Protein AF-A0A379FFQ6-F1 (afdb_monomer_lite)

Organism: Proteus mirabilis (NCBI:txid584)

Foldseek 3Di:
DDKDFLVVLQCVVPVPDGDDSVVSVVQLVVQQKVVHWDADPNTTIDDSPIDGHD

Radius of gyration: 9.89 Å; chains: 1; bounding box: 21×26×21 Å

pLDDT: mean 94.24, std 4.96, range [68.19, 97.44]

Secondary structure (DSSP, 8-state):
--EEEHHHHHHHHHTTSPPPHHHHHHHHHTT-EESPPEEETTEEEEETT-EE--

Structure (mmCIF, N/CA/C/O backbone):
data_AF-A0A379FFQ6-F1
#
_entry.id   AF-A0A379FFQ6-F1
#
loop_
_atom_site.group_PDB
_atom_site.id
_atom_site.type_symbol
_atom_site.label_atom_id
_atom_site.label_alt_id
_atom_site.label_comp_id
_atom_site.label_asym_id
_atom_site.label_entity_id
_atom_site.label_seq_id
_atom_site.pdbx_PDB_ins_code
_atom_site.Cartn_x
_atom_site.Cartn_y
_atom_site.Cartn_z
_atom_site.occupancy
_atom_site.B_iso_or_equiv
_atom_site.auth_seq_id
_atom_site.auth_comp_id
_atom_site.auth_asym_id
_atom_site.auth_atom_id
_atom_site.pdbx_PDB_model_num
ATOM 1 N N . MET A 1 1 ? -10.986 4.314 -9.092 1.00 76.31 1 MET A N 1
ATOM 2 C CA . MET A 1 1 ? -9.512 4.339 -9.038 1.00 76.31 1 MET A CA 1
ATOM 3 C C . MET A 1 1 ? -9.063 5.473 -8.148 1.00 76.31 1 MET A C 1
ATOM 5 O O . MET A 1 1 ? -8.724 6.555 -8.619 1.00 76.31 1 MET A O 1
ATOM 9 N N . GLN A 1 2 ? -9.115 5.205 -6.849 1.00 90.88 2 GLN A N 1
ATOM 10 C CA . GLN A 1 2 ? -8.619 6.091 -5.806 1.00 90.88 2 GLN A CA 1
ATOM 11 C C . GLN A 1 2 ? -7.155 5.767 -5.473 1.00 90.88 2 GLN A C 1
ATOM 13 O O . GLN A 1 2 ? -6.712 4.621 -5.578 1.00 90.88 2 GLN A O 1
ATOM 18 N N . MET A 1 3 ? -6.401 6.799 -5.090 1.00 95.12 3 MET A N 1
ATOM 19 C CA . MET A 1 3 ? -5.075 6.656 -4.492 1.00 95.12 3 MET A CA 1
ATOM 20 C C . MET A 1 3 ? -5.228 6.638 -2.974 1.00 95.12 3 MET A C 1
ATOM 22 O O . MET A 1 3 ? -5.732 7.597 -2.393 1.00 95.12 3 MET A O 1
ATOM 26 N N . LEU A 1 4 ? -4.774 5.561 -2.350 1.00 96.62 4 LEU A N 1
ATOM 27 C CA . LEU A 1 4 ? -4.793 5.350 -0.911 1.00 96.62 4 LEU A CA 1
ATOM 28 C C . LEU A 1 4 ? -3.394 5.542 -0.343 1.00 96.62 4 LEU A C 1
ATOM 30 O O . LEU A 1 4 ? -2.392 5.247 -1.000 1.00 96.62 4 LEU A O 1
ATOM 34 N N . THR A 1 5 ? -3.302 5.998 0.899 1.00 97.31 5 THR A N 1
ATOM 35 C CA . THR A 1 5 ? -2.071 5.843 1.676 1.00 97.31 5 THR A CA 1
ATOM 36 C C . THR A 1 5 ? -1.773 4.358 1.899 1.00 97.31 5 THR A C 1
ATOM 38 O O . THR A 1 5 ? -2.651 3.499 1.811 1.00 97.31 5 THR A O 1
ATOM 41 N N . LEU A 1 6 ? -0.516 4.032 2.212 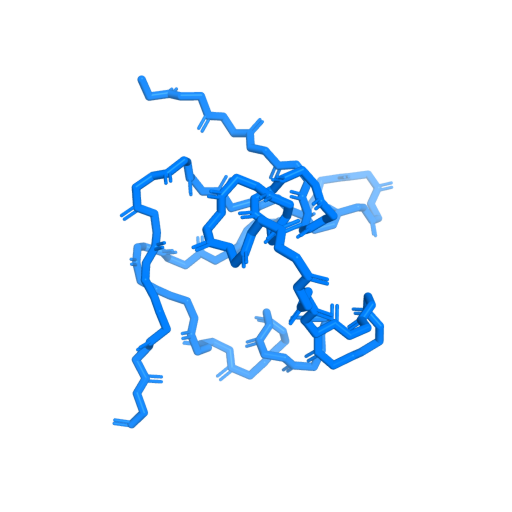1.00 97.00 6 LEU A N 1
ATOM 42 C CA . LEU A 1 6 ? -0.135 2.647 2.513 1.00 97.00 6 LEU A CA 1
ATOM 43 C C . LEU A 1 6 ? -0.940 2.053 3.682 1.00 97.00 6 LEU A C 1
ATOM 45 O O . LEU A 1 6 ? -1.218 0.858 3.673 1.00 97.00 6 LEU A O 1
ATOM 49 N N . GLU A 1 7 ? -1.306 2.866 4.677 1.00 96.06 7 GLU A N 1
ATOM 50 C CA . GLU A 1 7 ? -2.101 2.417 5.826 1.00 96.06 7 GLU A CA 1
ATOM 51 C C . GLU A 1 7 ? -3.537 2.087 5.429 1.00 96.06 7 GLU A C 1
ATOM 53 O O . GLU A 1 7 ? -4.011 1.005 5.764 1.00 96.06 7 GLU A O 1
ATOM 58 N N . GLU A 1 8 ? -4.195 2.971 4.675 1.00 96.31 8 GLU A N 1
ATOM 59 C CA . GLU A 1 8 ? -5.556 2.749 4.168 1.00 96.31 8 GLU A CA 1
ATOM 60 C C . GLU A 1 8 ? -5.614 1.500 3.284 1.00 96.31 8 GLU A C 1
ATOM 62 O O . GLU A 1 8 ? -6.390 0.586 3.558 1.00 96.31 8 GLU A O 1
ATOM 67 N N . TRP A 1 9 ? -4.715 1.396 2.299 1.00 96.56 9 TRP A N 1
ATOM 68 C CA . TRP A 1 9 ? -4.637 0.220 1.428 1.00 96.56 9 TRP A CA 1
ATOM 69 C C . TRP A 1 9 ? -4.432 -1.073 2.227 1.00 96.56 9 TRP A C 1
ATOM 71 O O . TRP A 1 9 ? -5.081 -2.086 1.970 1.00 96.56 9 TRP A O 1
ATOM 81 N N . ALA A 1 10 ? -3.558 -1.059 3.238 1.00 96.00 10 ALA A N 1
ATOM 82 C CA . ALA A 1 10 ? -3.307 -2.249 4.041 1.00 96.00 10 ALA A CA 1
ATOM 83 C C . ALA A 1 10 ? -4.495 -2.614 4.940 1.00 96.00 10 ALA A C 1
ATOM 85 O O . ALA A 1 10 ? -4.779 -3.803 5.111 1.00 96.00 10 ALA A O 1
ATOM 86 N N . GLN A 1 11 ? -5.193 -1.626 5.505 1.00 95.12 11 GLN A N 1
ATOM 87 C CA . GLN A 1 11 ? -6.408 -1.874 6.279 1.00 95.12 11 GLN A CA 1
ATOM 88 C C . GLN A 1 11 ? -7.494 -2.511 5.412 1.00 95.12 11 GLN A C 1
ATOM 90 O O . GLN A 1 11 ? -8.068 -3.523 5.815 1.00 95.12 11 GLN A O 1
ATOM 95 N N . GLU A 1 12 ? -7.719 -2.003 4.201 1.0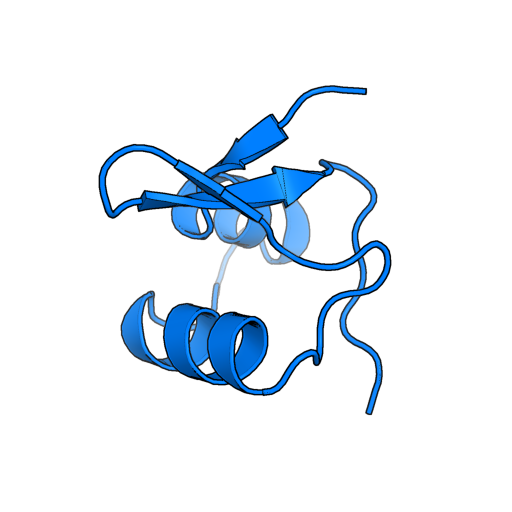0 93.50 12 GLU A N 1
ATOM 96 C CA . GLU A 1 12 ? -8.702 -2.579 3.279 1.00 93.50 12 GLU A CA 1
ATOM 97 C C . GLU A 1 12 ? -8.313 -3.996 2.826 1.00 93.50 12 GLU A C 1
ATOM 99 O O . GLU A 1 12 ? -9.141 -4.913 2.846 1.00 93.50 12 GLU A O 1
ATOM 104 N N . ARG A 1 13 ? -7.034 -4.207 2.484 1.00 92.81 13 ARG A N 1
ATOM 105 C CA . ARG A 1 13 ? -6.515 -5.480 1.954 1.00 92.81 13 ARG A CA 1
ATOM 106 C C . ARG A 1 13 ? -6.481 -6.601 2.995 1.00 92.81 13 ARG A C 1
ATOM 108 O O . ARG A 1 13 ? -6.829 -7.737 2.673 1.00 92.81 13 ARG A O 1
ATOM 115 N N . TYR A 1 14 ? -6.016 -6.313 4.214 1.00 92.38 14 TYR A N 1
ATOM 116 C CA . TYR A 1 14 ? -5.732 -7.330 5.239 1.00 92.38 14 TYR A CA 1
ATOM 117 C C . TYR A 1 14 ? -6.753 -7.368 6.378 1.00 92.38 14 TYR A C 1
ATOM 119 O O . TYR A 1 14 ? -6.797 -8.370 7.094 1.00 92.38 14 TYR A O 1
ATOM 127 N N . LYS A 1 15 ? -7.566 -6.316 6.547 1.00 87.06 15 LYS A N 1
ATOM 128 C CA . LYS A 1 15 ? -8.616 -6.146 7.568 1.00 87.06 15 LYS A CA 1
ATOM 129 C C . LYS A 1 15 ? -8.133 -6.276 9.017 1.00 87.06 15 LYS A C 1
ATOM 131 O O . LYS A 1 15 ? -8.068 -5.291 9.739 1.00 87.06 15 LYS A O 1
ATOM 136 N N . SER A 1 16 ? -7.794 -7.484 9.460 1.00 87.50 16 SER A N 1
ATOM 137 C CA . SER A 1 16 ? -7.473 -7.807 10.854 1.00 87.50 16 SER A CA 1
ATOM 138 C C . SER A 1 16 ? -5.986 -7.720 11.200 1.00 87.50 16 SER A C 1
ATOM 140 O O . SER A 1 16 ? -5.646 -7.526 12.366 1.00 87.50 16 SER A O 1
ATOM 142 N N . ARG A 1 17 ? -5.078 -7.879 10.225 1.00 90.12 17 ARG A N 1
ATOM 143 C CA . ARG A 1 17 ? -3.629 -7.908 10.500 1.00 90.12 17 ARG A CA 1
ATOM 144 C C . ARG A 1 17 ? -2.782 -7.304 9.372 1.00 90.12 17 ARG A C 1
ATOM 146 O O . ARG A 1 17 ? -2.012 -8.025 8.734 1.00 90.12 17 ARG A O 1
ATOM 153 N N . PRO A 1 18 ? -2.905 -5.991 9.117 1.00 94.00 18 PRO A N 1
ATOM 154 C CA . PRO A 1 18 ? -2.088 -5.322 8.116 1.00 94.00 18 PRO A CA 1
ATOM 155 C C . PRO A 1 18 ? -0.593 -5.342 8.487 1.00 94.00 18 PRO A C 1
ATOM 157 O O . PRO A 1 18 ? -0.238 -5.260 9.670 1.00 94.00 18 PRO A O 1
ATOM 160 N N . PRO A 1 19 ? 0.314 -5.420 7.496 1.00 94.12 19 PRO A N 1
ATOM 161 C CA . PRO A 1 19 ? 1.727 -5.141 7.709 1.00 94.12 19 PRO A CA 1
ATOM 162 C C . PRO A 1 19 ? 1.929 -3.743 8.304 1.00 94.12 19 PRO A C 1
ATOM 164 O O . PRO A 1 19 ? 1.176 -2.813 8.023 1.00 94.12 19 PRO A O 1
ATOM 167 N N . LYS A 1 20 ? 2.993 -3.566 9.095 1.00 95.50 20 LYS A N 1
ATOM 168 C CA . LYS A 1 20 ? 3.346 -2.246 9.637 1.00 95.50 20 LYS A CA 1
ATOM 169 C C . LYS A 1 20 ? 3.711 -1.279 8.506 1.00 95.50 20 LYS A C 1
ATOM 171 O O . LYS A 1 20 ? 4.353 -1.686 7.535 1.00 95.50 20 LYS A O 1
ATOM 176 N N . LEU A 1 21 ? 3.430 0.014 8.691 1.00 95.56 21 LEU A N 1
ATOM 177 C CA . LEU A 1 21 ? 3.749 1.067 7.718 1.00 95.56 21 LEU A CA 1
ATOM 178 C C . LEU A 1 21 ? 5.212 1.020 7.240 1.00 95.56 21 LEU A C 1
ATOM 180 O O . LEU A 1 21 ? 5.472 1.117 6.045 1.00 95.56 21 LEU A O 1
ATOM 184 N N . GLY A 1 22 ? 6.176 0.798 8.140 1.00 96.75 22 GLY A N 1
ATOM 185 C CA . GLY A 1 22 ? 7.593 0.688 7.768 1.00 96.75 22 GLY A CA 1
ATOM 186 C C . GLY A 1 22 ? 7.885 -0.440 6.765 1.00 96.75 22 GLY A C 1
ATOM 187 O O . GLY A 1 22 ? 8.681 -0.257 5.842 1.00 96.75 22 GLY A O 1
ATOM 188 N N . THR A 1 23 ? 7.196 -1.579 6.890 1.00 96.38 23 THR A N 1
ATOM 189 C CA . THR A 1 23 ? 7.287 -2.695 5.936 1.00 96.38 23 THR A CA 1
ATOM 190 C C . THR A 1 23 ? 6.717 -2.294 4.579 1.00 96.38 23 THR A C 1
ATOM 192 O O . THR A 1 23 ? 7.369 -2.495 3.557 1.00 96.38 23 THR A O 1
ATOM 195 N N . LEU A 1 24 ? 5.549 -1.651 4.563 1.00 96.75 24 LEU A N 1
ATOM 196 C CA . LEU A 1 24 ? 4.906 -1.187 3.332 1.00 96.75 24 LEU A CA 1
ATOM 197 C C . LEU A 1 24 ? 5.743 -0.118 2.618 1.00 96.75 24 LEU A C 1
ATOM 199 O O . LEU A 1 24 ? 5.894 -0.154 1.402 1.00 96.75 24 LEU A O 1
ATOM 203 N N . GLN A 1 25 ? 6.368 0.797 3.361 1.00 96.75 25 GLN A N 1
ATOM 204 C CA . GLN A 1 25 ? 7.281 1.788 2.788 1.00 96.75 25 GLN A CA 1
ATOM 205 C C . GLN A 1 25 ? 8.535 1.146 2.189 1.00 96.75 25 GLN A C 1
ATOM 207 O O . GLN A 1 25 ? 9.086 1.682 1.225 1.00 96.75 25 GLN A O 1
ATOM 212 N N . ARG A 1 26 ? 9.022 0.036 2.762 1.00 96.88 26 ARG A N 1
ATOM 213 C CA . ARG A 1 26 ? 10.118 -0.748 2.176 1.00 96.88 26 ARG A CA 1
ATOM 214 C C . ARG A 1 26 ? 9.671 -1.407 0.872 1.00 9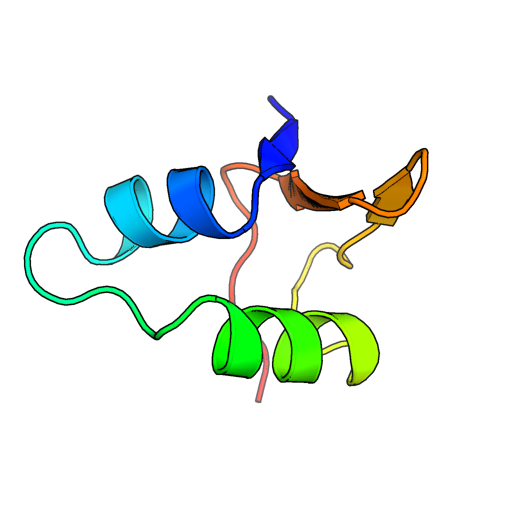6.88 26 ARG A C 1
ATOM 216 O O . ARG A 1 26 ? 10.434 -1.383 -0.085 1.00 96.88 26 ARG A O 1
ATOM 223 N N . TYR A 1 27 ? 8.446 -1.926 0.813 1.00 96.31 27 TYR A N 1
ATOM 224 C CA . TYR A 1 27 ? 7.869 -2.499 -0.408 1.00 96.31 27 TYR A CA 1
ATOM 225 C C . TYR A 1 27 ? 7.671 -1.450 -1.504 1.00 96.31 27 TYR A C 1
ATOM 227 O O . TYR A 1 27 ? 8.085 -1.671 -2.637 1.00 96.31 27 TYR A O 1
ATOM 235 N N . ALA A 1 28 ? 7.144 -0.276 -1.152 1.00 96.38 28 ALA A N 1
ATOM 236 C CA . ALA A 1 28 ? 6.998 0.853 -2.067 1.00 96.38 28 ALA A CA 1
ATOM 237 C C . ALA A 1 28 ? 8.352 1.306 -2.633 1.00 96.38 28 ALA A C 1
ATOM 239 O O . ALA A 1 28 ? 8.506 1.423 -3.845 1.00 96.38 28 ALA A O 1
ATOM 240 N N . ARG A 1 29 ? 9.365 1.468 -1.769 1.00 95.88 29 ARG A N 1
ATOM 241 C CA . ARG A 1 29 ? 10.744 1.776 -2.188 1.00 95.88 29 ARG A CA 1
ATOM 242 C C . ARG A 1 29 ? 11.359 0.691 -3.074 1.00 95.88 29 ARG A C 1
ATOM 244 O O . ARG A 1 29 ? 12.143 1.017 -3.954 1.00 95.88 29 ARG A O 1
ATOM 251 N N . GLY A 1 30 ? 11.025 -0.572 -2.824 1.00 95.62 30 GLY A N 1
ATOM 252 C CA . GLY A 1 30 ? 11.506 -1.721 -3.588 1.00 95.62 30 GLY A CA 1
ATOM 253 C C . GLY A 1 30 ? 10.743 -1.992 -4.885 1.00 95.62 30 GLY A C 1
ATOM 254 O O . GLY A 1 30 ? 11.052 -2.977 -5.540 1.00 95.62 30 GLY A O 1
ATOM 255 N N . GLY A 1 31 ? 9.744 -1.175 -5.243 1.00 95.50 31 GLY A N 1
ATOM 256 C CA . GLY A 1 31 ? 8.944 -1.389 -6.453 1.00 95.50 31 GLY A CA 1
ATOM 257 C C . GLY A 1 31 ? 8.056 -2.637 -6.402 1.00 95.50 31 GLY A C 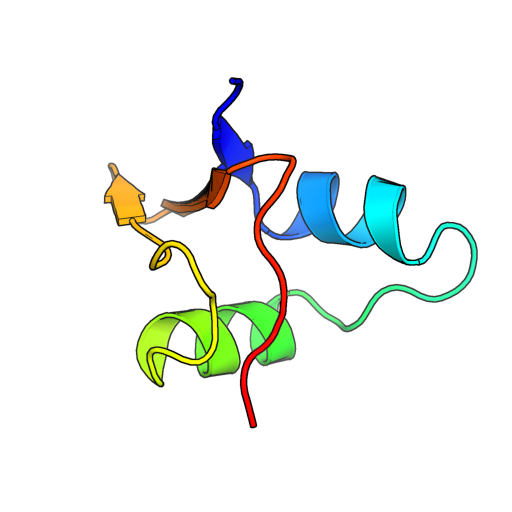1
ATOM 258 O O . GLY A 1 31 ? 7.684 -3.155 -7.445 1.00 95.50 31 GLY A O 1
ATOM 259 N N . LEU A 1 32 ? 7.710 -3.119 -5.204 1.00 96.88 32 LEU A N 1
ATOM 260 C CA . LEU A 1 32 ? 6.947 -4.360 -5.022 1.00 96.88 32 LEU A CA 1
ATOM 261 C C . LEU A 1 32 ? 5.432 -4.181 -5.173 1.00 96.88 32 LEU A C 1
ATOM 263 O O . LEU A 1 32 ? 4.699 -5.136 -4.970 1.00 96.88 32 LEU A O 1
ATOM 267 N N . PHE A 1 33 ? 4.945 -2.983 -5.493 1.00 96.81 33 PHE A N 1
ATOM 268 C CA . PHE A 1 33 ? 3.530 -2.752 -5.788 1.00 96.81 33 PHE A CA 1
ATOM 269 C C . PHE A 1 33 ? 3.299 -2.736 -7.296 1.00 96.81 33 PHE A C 1
ATOM 271 O O . PHE A 1 33 ? 4.055 -2.096 -8.029 1.00 96.81 33 PHE A O 1
ATOM 278 N N . TYR A 1 34 ? 2.222 -3.376 -7.743 1.00 95.88 34 TYR A N 1
ATOM 279 C CA . TYR A 1 34 ? 1.733 -3.273 -9.108 1.00 95.88 34 TYR A CA 1
ATOM 280 C C . TYR A 1 34 ? 0.233 -2.937 -9.118 1.00 95.88 34 TYR A C 1
ATOM 282 O O . TYR A 1 34 ? -0.560 -3.739 -8.629 1.00 95.88 34 TYR A O 1
ATOM 290 N N . PRO A 1 35 ? -0.179 -1.787 -9.681 1.00 95.69 35 PRO A N 1
ATOM 291 C CA . PRO A 1 35 ? 0.669 -0.737 -10.256 1.00 95.69 35 PRO A CA 1
ATOM 292 C C . PRO A 1 35 ? 1.612 -0.067 -9.227 1.00 95.69 35 PRO A C 1
ATOM 294 O O . PRO A 1 35 ? 1.311 -0.086 -8.032 1.00 95.69 35 PRO A O 1
ATOM 297 N N . PRO A 1 36 ? 2.739 0.538 -9.663 1.00 96.31 36 PRO A N 1
ATOM 298 C CA . PRO A 1 36 ? 3.752 1.089 -8.760 1.00 96.31 36 PRO A CA 1
ATOM 299 C C . PRO A 1 36 ? 3.224 2.143 -7.786 1.00 96.31 36 PRO A C 1
ATOM 301 O O . PRO A 1 36 ? 2.435 3.017 -8.155 1.00 96.31 36 PRO A O 1
ATOM 304 N N . ALA A 1 37 ? 3.743 2.107 -6.557 1.00 97.06 37 ALA A N 1
ATOM 305 C CA . ALA A 1 37 ? 3.503 3.139 -5.557 1.00 97.06 37 ALA A CA 1
ATOM 306 C C . ALA A 1 37 ? 4.095 4.488 -5.999 1.00 97.06 37 ALA A C 1
ATOM 308 O O . ALA A 1 37 ? 5.189 4.551 -6.566 1.00 97.06 37 ALA A O 1
ATOM 309 N N . ARG A 1 38 ? 3.400 5.585 -5.692 1.00 96.44 38 ARG A N 1
ATOM 310 C CA . ARG A 1 38 ? 3.830 6.960 -5.979 1.00 96.44 38 ARG A CA 1
ATOM 311 C C . ARG A 1 38 ? 4.129 7.702 -4.689 1.00 96.44 38 ARG A C 1
ATOM 313 O O . ARG A 1 38 ? 3.458 7.497 -3.682 1.00 96.44 38 ARG A O 1
ATOM 320 N N . LYS A 1 39 ? 5.141 8.568 -4.713 1.00 96.31 39 LYS A N 1
ATOM 321 C CA . LYS A 1 39 ? 5.499 9.407 -3.569 1.00 96.31 39 LYS A CA 1
ATOM 322 C C . LYS A 1 39 ? 5.080 10.845 -3.837 1.00 96.31 39 LYS A C 1
ATOM 324 O O . LYS A 1 39 ? 5.593 11.475 -4.753 1.00 96.31 39 LYS A O 1
ATOM 329 N N . GLU A 1 40 ? 4.183 11.364 -3.013 1.00 94.38 40 GLU A N 1
ATOM 330 C CA . GLU A 1 40 ? 3.575 12.686 -3.164 1.00 94.38 40 GLU A CA 1
ATOM 331 C C . GLU A 1 40 ? 3.689 13.440 -1.836 1.00 94.38 40 GLU A C 1
ATOM 333 O O . GLU A 1 40 ? 3.172 12.991 -0.813 1.00 94.38 40 GLU A O 1
ATOM 338 N N . GLY A 1 41 ? 4.420 14.560 -1.813 1.00 92.00 41 GLY A N 1
ATOM 339 C CA . GLY A 1 41 ? 4.610 15.348 -0.584 1.00 92.00 41 GLY A CA 1
ATOM 340 C C . GLY A 1 41 ? 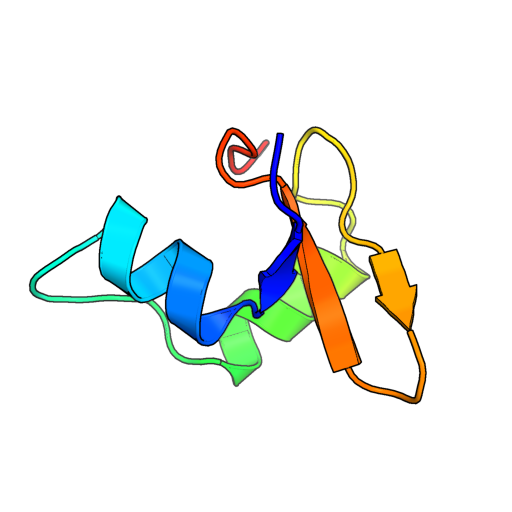5.275 14.574 0.565 1.00 92.00 41 GLY A C 1
ATOM 341 O O . GLY A 1 41 ? 5.029 14.860 1.729 1.00 92.00 41 GLY A O 1
ATOM 342 N N . GLY A 1 42 ? 6.077 13.550 0.251 1.00 92.38 42 GLY A N 1
ATOM 343 C CA . GLY A 1 42 ? 6.720 12.686 1.249 1.00 92.38 42 GLY A CA 1
ATOM 344 C C . GLY A 1 42 ? 5.925 11.431 1.621 1.00 92.38 42 GLY A C 1
ATOM 345 O O . GLY A 1 42 ? 6.505 10.501 2.184 1.00 92.38 42 GLY A O 1
ATOM 346 N N . ILE A 1 43 ? 4.650 11.360 1.241 1.00 95.62 43 ILE A N 1
ATOM 347 C CA . ILE A 1 43 ? 3.741 10.259 1.563 1.00 95.62 43 ILE A CA 1
ATOM 348 C C . ILE A 1 43 ? 3.695 9.280 0.391 1.00 95.62 43 ILE A C 1
ATOM 350 O O . ILE A 1 43 ? 3.592 9.681 -0.767 1.00 95.62 43 ILE A O 1
ATOM 354 N N . TRP A 1 44 ? 3.786 7.987 0.691 1.00 97.25 44 TRP A N 1
ATOM 355 C CA . TRP A 1 44 ? 3.590 6.935 -0.301 1.00 97.25 44 TRP A CA 1
ATOM 356 C C . TRP A 1 44 ? 2.105 6.643 -0.474 1.00 97.25 44 TRP A C 1
ATOM 358 O O . TRP A 1 44 ? 1.397 6.415 0.510 1.00 97.25 44 TRP A O 1
ATOM 368 N N . ARG A 1 45 ? 1.670 6.610 -1.730 1.00 97.44 45 ARG A N 1
ATOM 369 C CA . ARG A 1 45 ? 0.322 6.242 -2.135 1.00 97.44 45 ARG A CA 1
ATOM 370 C C . ARG A 1 45 ? 0.347 5.103 -3.138 1.00 97.44 45 ARG A C 1
ATOM 372 O O . ARG A 1 45 ? 1.256 5.002 -3.962 1.00 97.44 45 ARG A O 1
ATOM 379 N N . VAL A 1 46 ? -0.657 4.251 -3.055 1.00 97.31 46 VAL A N 1
ATOM 380 C CA . VAL A 1 46 ? -0.892 3.128 -3.961 1.00 97.31 46 VAL A CA 1
ATOM 381 C C . VAL A 1 46 ? -2.322 3.205 -4.459 1.00 97.31 46 VAL A C 1
ATOM 383 O O . VAL A 1 46 ? -3.178 3.815 -3.822 1.00 97.31 46 VAL A O 1
ATOM 386 N N . ARG A 1 47 ? -2.590 2.613 -5.617 1.00 96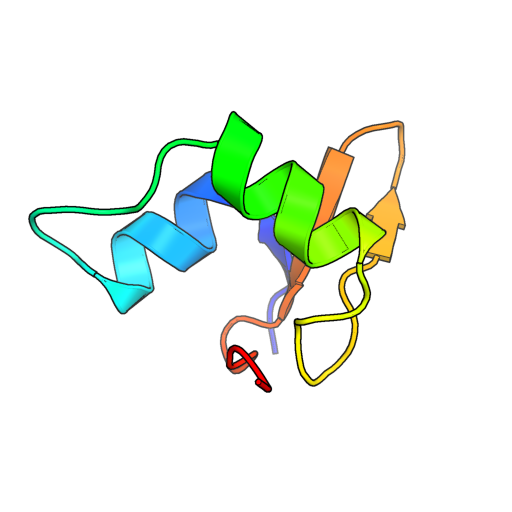.69 47 ARG A N 1
ATOM 387 C CA . ARG A 1 47 ? -3.974 2.475 -6.063 1.00 96.69 47 ARG A CA 1
ATOM 388 C C . ARG A 1 47 ? -4.709 1.484 -5.167 1.00 96.69 47 ARG A C 1
ATOM 390 O O . ARG A 1 47 ? -4.098 0.543 -4.670 1.00 96.69 47 ARG A O 1
ATOM 397 N N . GLU A 1 48 ? -6.013 1.680 -5.013 1.00 95.56 48 GLU A N 1
ATOM 398 C CA . GLU A 1 48 ? -6.890 0.748 -4.287 1.00 95.56 48 GLU A CA 1
ATOM 399 C C . GLU A 1 48 ? -6.776 -0.704 -4.793 1.00 95.56 48 GLU A C 1
ATOM 401 O O . GLU A 1 48 ? -6.820 -1.644 -4.009 1.00 95.56 48 GLU A O 1
ATOM 406 N N . ASP A 1 49 ? -6.534 -0.885 -6.093 1.00 95.25 49 ASP A N 1
ATOM 407 C CA . ASP A 1 49 ? -6.399 -2.184 -6.755 1.00 95.25 49 ASP A CA 1
ATOM 408 C C . ASP A 1 49 ? -4.944 -2.647 -6.928 1.00 95.25 49 ASP A C 1
ATOM 410 O O . ASP A 1 49 ? -4.675 -3.574 -7.689 1.00 95.25 49 ASP A O 1
ATOM 414 N N . ALA A 1 50 ? -3.989 -1.998 -6.257 1.00 95.62 50 ALA A N 1
ATOM 415 C CA . ALA A 1 50 ? -2.603 -2.436 -6.286 1.00 95.62 50 ALA A CA 1
ATOM 416 C C . ALA A 1 50 ? -2.426 -3.758 -5.526 1.00 95.62 50 ALA A C 1
ATOM 418 O O . ALA A 1 50 ? -2.951 -3.932 -4.424 1.00 95.62 50 ALA A O 1
ATOM 419 N N . ASP A 1 51 ? -1.608 -4.648 -6.078 1.00 96.00 51 ASP A N 1
ATOM 420 C CA . ASP A 1 51 ? -1.173 -5.883 -5.433 1.00 96.00 51 ASP A CA 1
ATOM 421 C C . ASP A 1 51 ? 0.343 -5.904 -5.234 1.00 96.00 51 ASP A C 1
ATOM 423 O O . ASP A 1 51 ? 1.095 -5.162 -5.872 1.00 96.00 51 ASP A O 1
ATOM 427 N N . LEU A 1 52 ? 0.797 -6.760 -4.317 1.00 94.25 52 LEU A N 1
ATOM 428 C CA . LEU A 1 52 ? 2.220 -6.981 -4.100 1.00 94.25 52 LEU A CA 1
ATOM 429 C C . LEU A 1 52 ? 2.749 -8.016 -5.095 1.00 94.25 52 LEU A C 1
ATOM 431 O O . LEU A 1 52 ? 2.333 -9.173 -5.071 1.00 94.25 52 LEU A O 1
ATOM 435 N N . VAL A 1 53 ? 3.696 -7.604 -5.930 1.00 90.44 53 VAL A N 1
ATOM 436 C CA . VAL A 1 53 ? 4.444 -8.484 -6.830 1.00 90.44 53 VAL A CA 1
ATOM 437 C C . VAL A 1 53 ? 5.738 -8.917 -6.139 1.00 90.44 53 VAL A C 1
ATOM 439 O O . VAL A 1 53 ? 6.459 -8.087 -5.582 1.00 90.44 53 VAL A O 1
ATOM 442 N N . ARG A 1 54 ? 5.997 -10.227 -6.114 1.00 68.19 54 ARG A N 1
ATOM 443 C CA . ARG A 1 54 ? 7.198 -10.837 -5.531 1.00 68.19 54 ARG A CA 1
ATOM 444 C C . ARG A 1 54 ? 8.072 -11.439 -6.616 1.00 68.19 54 ARG A C 1
ATOM 446 O O . ARG A 1 54 ? 7.491 -12.041 -7.542 1.00 68.19 54 ARG A O 1
#

Sequence (54 aa):
MQMLTLEEWAQERYKSRPPKLGTLQRYARGGLFYPPARKEGGIWRVREDADLVR

InterPro domains:
  IPR009061 Putative DNA-binding domain superfamily [SSF46955] (3-52)
  IPR012884 Excisionase-like [PF07825] (4-50)
  IPR038137 Excisionase-like superfamily [G3DSA:1.10.1660.20] (2-54)